Protein AF-K2HEE4-F1 (afdb_monomer)

Solvent-accessible surface area (backbone atoms only — not comparable to full-atom values): 6332 Å² total; per-residue (Å²): 116,69,67,62,54,52,65,62,48,54,63,67,60,66,67,72,62,80,79,76,86,76,84,64,74,87,45,80,66,63,75,70,48,89,72,78,85,86,71,62,68,62,60,59,59,58,69,53,76,63,76,93,66,85,53,94,64,46,62,61,56,50,50,54,51,52,52,53,50,51,54,50,51,51,58,49,57,71,71,69,59,54,72,70,54,51,51,51,50,53,58,52,51,57,64,72,78,104

Organism: NCBI:txid1231392

Foldseek 3Di:
DVVVVVVVVVVVVVVPDPDPDPPDPDDPVNVPDPDDDDDDPVVVVVVPVDDDDDDPCNVVVVVVVVVVVVVVVVVCVVPPDDVVRVVVVVVVVVVVVD

Mean predicted aligned error: 17.12 Å

Structure (mmCIF, N/CA/C/O backbone):
data_AF-K2HEE4-F1
#
_entry.id   AF-K2HEE4-F1
#
loop_
_atom_site.group_PDB
_atom_site.id
_atom_site.type_symbol
_atom_site.label_atom_id
_atom_site.label_alt_id
_atom_site.label_comp_id
_atom_site.label_asym_id
_atom_site.label_entity_id
_atom_site.label_seq_id
_atom_site.pdbx_PDB_ins_code
_atom_site.Cartn_x
_atom_site.Cartn_y
_atom_site.Cartn_z
_atom_site.occupancy
_atom_site.B_iso_or_equiv
_atom_site.auth_seq_id
_atom_site.auth_comp_id
_atom_site.auth_asym_id
_atom_site.auth_atom_id
_atom_site.pdbx_PDB_model_num
ATOM 1 N N . MET A 1 1 ? -44.717 5.589 -6.143 1.00 54.94 1 MET A N 1
ATOM 2 C CA . MET A 1 1 ? -43.505 4.742 -6.191 1.00 54.94 1 MET A CA 1
ATOM 3 C C . MET A 1 1 ? -43.031 4.316 -7.594 1.00 54.94 1 MET A C 1
ATOM 5 O O . MET A 1 1 ? -41.819 4.224 -7.735 1.00 54.94 1 MET A O 1
ATOM 9 N N . PRO A 1 2 ? -43.857 4.136 -8.656 1.00 61.69 2 PRO A N 1
ATOM 10 C CA . PRO A 1 2 ? -43.329 3.677 -9.957 1.00 61.69 2 PRO A CA 1
ATOM 11 C C . PRO A 1 2 ? -42.513 4.752 -10.697 1.00 61.69 2 PRO A C 1
ATOM 13 O O . PRO A 1 2 ? -41.625 4.435 -11.476 1.00 61.69 2 PRO A O 1
ATOM 16 N N . ARG A 1 3 ? -42.766 6.035 -10.402 1.00 66.06 3 ARG A N 1
ATOM 17 C CA . ARG A 1 3 ? -42.072 7.174 -11.025 1.00 66.06 3 ARG A CA 1
ATOM 18 C C . ARG A 1 3 ? -40.592 7.249 -10.636 1.00 66.06 3 ARG A C 1
ATOM 20 O O . ARG A 1 3 ? -39.764 7.526 -11.489 1.00 66.06 3 ARG A O 1
ATOM 27 N N . LEU A 1 4 ? -40.260 6.944 -9.377 1.00 72.25 4 LEU A N 1
ATOM 28 C CA . LEU A 1 4 ? -38.871 6.932 -8.901 1.00 72.25 4 LEU A CA 1
ATOM 29 C C . LEU A 1 4 ? -38.090 5.746 -9.491 1.00 72.25 4 LEU A C 1
ATOM 31 O O . LEU A 1 4 ? -36.938 5.896 -9.879 1.00 72.25 4 LEU A O 1
ATOM 35 N N . SER A 1 5 ? -38.749 4.589 -9.618 1.00 74.69 5 SER A N 1
ATOM 36 C CA . SER A 1 5 ? -38.180 3.404 -10.271 1.00 74.69 5 SER A CA 1
ATOM 37 C C . SER A 1 5 ? -37.906 3.652 -11.758 1.00 74.69 5 SER A C 1
ATOM 39 O O . SER A 1 5 ? -36.837 3.295 -12.240 1.00 74.69 5 SER A O 1
ATOM 41 N N . PHE A 1 6 ? -38.810 4.344 -12.460 1.00 75.62 6 PHE A N 1
ATOM 42 C CA . PHE A 1 6 ? -38.610 4.707 -13.864 1.00 75.62 6 PHE A CA 1
ATOM 43 C C . PHE A 1 6 ? -37.450 5.699 -14.050 1.00 75.62 6 PHE A C 1
ATOM 45 O O . PHE A 1 6 ? -36.649 5.537 -14.963 1.00 75.62 6 PHE A O 1
ATOM 52 N N . ILE A 1 7 ? -37.301 6.677 -13.146 1.00 82.12 7 ILE A N 1
ATOM 53 C CA . ILE A 1 7 ? -36.190 7.647 -13.168 1.00 82.12 7 ILE A CA 1
ATOM 54 C C . ILE A 1 7 ? -34.830 6.955 -12.979 1.00 82.12 7 ILE A C 1
ATOM 56 O O . ILE A 1 7 ? -33.857 7.349 -13.616 1.00 82.12 7 ILE A O 1
ATOM 60 N N . LEU A 1 8 ? -34.756 5.910 -12.148 1.00 79.81 8 LEU A N 1
ATOM 61 C CA . LEU A 1 8 ? -33.512 5.169 -11.912 1.00 79.81 8 LEU A CA 1
ATOM 62 C C . LEU A 1 8 ? -33.162 4.193 -13.054 1.00 79.81 8 LEU A C 1
ATOM 64 O O . LEU A 1 8 ? -31.990 3.899 -13.273 1.00 79.81 8 LEU A O 1
ATOM 68 N N . LEU A 1 9 ? -34.164 3.698 -13.788 1.00 80.50 9 LEU A N 1
ATOM 69 C CA . LEU A 1 9 ? -33.987 2.728 -14.875 1.00 80.50 9 LEU A CA 1
ATOM 70 C C . LEU A 1 9 ? -33.394 3.364 -16.146 1.00 80.50 9 LEU A C 1
ATOM 72 O O . LEU A 1 9 ? -32.591 2.741 -16.834 1.00 80.50 9 LEU A O 1
ATOM 76 N N . VAL A 1 10 ? -33.762 4.613 -16.447 1.00 78.50 10 VAL A N 1
ATOM 77 C CA . VAL A 1 10 ? -33.335 5.336 -17.659 1.00 78.50 10 VAL A CA 1
ATOM 78 C C . VAL A 1 10 ? -31.803 5.441 -17.809 1.00 78.50 10 VAL A C 1
ATOM 80 O O . VAL A 1 10 ? -31.302 5.035 -18.858 1.00 78.50 10 VAL A O 1
ATOM 83 N N . PRO A 1 11 ? -31.012 5.904 -16.816 1.00 77.62 11 PRO A N 1
ATOM 84 C CA . PRO A 1 11 ? -29.557 5.994 -16.977 1.00 77.62 11 PRO A CA 1
ATOM 85 C C . PRO A 1 11 ? -28.873 4.623 -17.086 1.00 77.62 11 PRO A C 1
ATOM 87 O O . PRO A 1 11 ? -27.807 4.523 -17.688 1.00 77.62 11 PRO A O 1
ATOM 90 N N . LEU A 1 12 ? -29.486 3.562 -16.546 1.00 76.44 12 LEU A N 1
ATOM 91 C CA . LEU A 1 12 ? -28.930 2.209 -16.585 1.00 76.44 12 LEU A CA 1
ATOM 92 C C . LEU A 1 12 ? -28.963 1.613 -18.001 1.00 76.44 12 LEU A C 1
ATOM 94 O O . LEU A 1 12 ? -28.067 0.861 -18.372 1.00 76.44 12 LEU A O 1
ATOM 98 N N . VAL A 1 13 ? -29.964 1.982 -18.807 1.00 75.06 13 VAL A N 1
ATOM 99 C CA . VAL A 1 13 ? -30.073 1.552 -20.211 1.00 75.06 13 VAL A CA 1
ATOM 100 C C . VAL A 1 13 ? -29.251 2.456 -21.139 1.00 75.06 13 VAL A C 1
ATOM 102 O O . VAL A 1 13 ? -28.654 1.964 -22.093 1.00 75.06 13 VAL A O 1
ATOM 105 N N . LEU A 1 14 ? -29.144 3.759 -20.842 1.00 72.44 14 LEU A N 1
ATOM 106 C CA . LEU A 1 14 ? -28.339 4.695 -21.644 1.00 72.44 14 LEU A CA 1
ATOM 107 C C . LEU A 1 14 ? -26.818 4.486 -21.519 1.00 72.44 14 LEU A C 1
ATOM 109 O O . LEU A 1 14 ? -26.077 4.968 -22.369 1.00 72.44 14 LEU A O 1
ATOM 113 N N . GLY A 1 15 ? -26.343 3.765 -20.499 1.00 67.06 15 GLY A N 1
ATOM 114 C CA . GLY A 1 15 ? -24.927 3.400 -20.372 1.00 67.06 15 GLY A CA 1
ATOM 115 C C . GLY A 1 15 ? -24.461 2.317 -21.354 1.00 67.06 15 GLY A C 1
ATOM 116 O O . GLY A 1 15 ? -23.262 2.087 -21.481 1.00 67.06 15 GLY A O 1
ATOM 117 N N . CYS A 1 16 ? -25.382 1.651 -22.059 1.00 72.31 16 CYS A N 1
ATOM 118 C CA . CYS A 1 16 ? -25.058 0.637 -23.059 1.00 72.31 16 CYS A CA 1
ATOM 119 C C . CYS A 1 16 ? -24.797 1.301 -24.424 1.00 72.31 16 CYS A C 1
ATOM 121 O O . CYS A 1 16 ? -25.548 1.123 -25.381 1.00 72.31 16 CYS A O 1
ATOM 123 N N . THR A 1 17 ? -23.759 2.136 -24.501 1.00 74.69 17 THR A N 1
ATOM 124 C CA . THR A 1 17 ? -23.300 2.708 -25.774 1.00 74.69 17 THR A CA 1
ATOM 125 C C . THR A 1 17 ? -22.381 1.710 -26.480 1.00 74.69 17 THR A C 1
ATOM 127 O O . THR A 1 17 ? -21.525 1.124 -25.808 1.00 74.69 17 THR A O 1
ATOM 130 N N . PRO A 1 18 ? -22.491 1.518 -27.807 1.00 73.50 18 PRO A N 1
ATOM 131 C CA . PRO A 1 18 ? -21.491 0.749 -28.538 1.00 73.50 18 PRO A CA 1
ATOM 132 C C . PRO A 1 18 ? -20.112 1.383 -28.319 1.00 73.50 18 PRO A C 1
ATOM 134 O O . PRO A 1 18 ? -19.979 2.610 -28.310 1.00 73.50 18 PRO A O 1
ATOM 137 N N . PHE A 1 19 ? -19.096 0.548 -28.094 1.00 74.31 19 PHE A N 1
ATOM 138 C CA . PHE A 1 19 ? -17.708 1.002 -28.071 1.00 74.31 19 PHE A CA 1
ATOM 139 C C . PHE A 1 19 ? -17.418 1.724 -29.396 1.00 74.31 19 PHE A C 1
ATOM 141 O O . PHE A 1 19 ? -17.803 1.202 -30.445 1.00 74.31 19 PHE A O 1
ATOM 148 N N . PRO A 1 20 ? -16.812 2.924 -29.379 1.00 71.38 20 PRO A N 1
ATOM 149 C CA . PRO A 1 20 ? -16.539 3.645 -30.612 1.00 71.38 20 PRO A CA 1
ATOM 150 C C . PRO A 1 20 ? -15.598 2.818 -31.491 1.00 71.38 20 PRO A C 1
ATOM 152 O O . PRO A 1 20 ? -14.629 2.241 -31.000 1.00 71.38 20 PRO A O 1
ATOM 155 N N . GLU A 1 21 ? -15.888 2.767 -32.787 1.00 70.50 21 GLU A N 1
ATOM 156 C CA . GLU A 1 21 ? -15.078 2.045 -33.764 1.00 70.50 21 GLU A CA 1
ATOM 157 C C . GLU A 1 21 ? -13.699 2.721 -33.856 1.00 70.50 21 GLU A C 1
ATOM 159 O O . GLU A 1 21 ? -13.547 3.808 -34.412 1.00 70.50 21 GLU A O 1
ATOM 164 N N . LEU A 1 22 ? -12.700 2.114 -33.211 1.00 65.81 22 LEU A N 1
ATOM 165 C CA . LEU A 1 22 ? -11.321 2.612 -33.134 1.00 65.81 22 LEU A CA 1
ATOM 166 C C . LEU A 1 22 ? -10.451 2.137 -34.304 1.00 65.81 22 LEU A C 1
ATOM 168 O O . LEU A 1 22 ? -9.248 2.392 -34.309 1.00 65.81 22 LEU A O 1
ATOM 172 N N . ASP A 1 23 ? -11.065 1.539 -35.325 1.00 68.62 23 ASP A N 1
ATOM 173 C CA . ASP A 1 23 ? -10.428 1.158 -36.587 1.00 68.62 23 ASP A CA 1
ATOM 174 C C . ASP A 1 23 ? -10.198 2.384 -37.487 1.00 68.62 23 ASP A C 1
ATOM 176 O O . ASP A 1 23 ? -10.504 2.390 -38.682 1.00 68.62 23 ASP A O 1
ATOM 180 N N . LEU A 1 24 ? -9.659 3.466 -36.917 1.00 71.94 24 LEU A N 1
ATOM 181 C CA . LEU A 1 24 ? -9.156 4.557 -37.733 1.00 71.94 24 LEU A CA 1
ATOM 182 C C . LEU A 1 24 ? -7.880 4.069 -38.428 1.00 71.94 24 LEU A C 1
ATOM 184 O O . LEU A 1 24 ? -6.944 3.635 -37.749 1.00 71.94 24 LEU A O 1
ATOM 188 N N . PRO A 1 25 ? -7.801 4.155 -39.767 1.00 75.38 25 PRO A N 1
ATOM 189 C CA . PRO A 1 25 ? -6.568 3.844 -40.461 1.00 75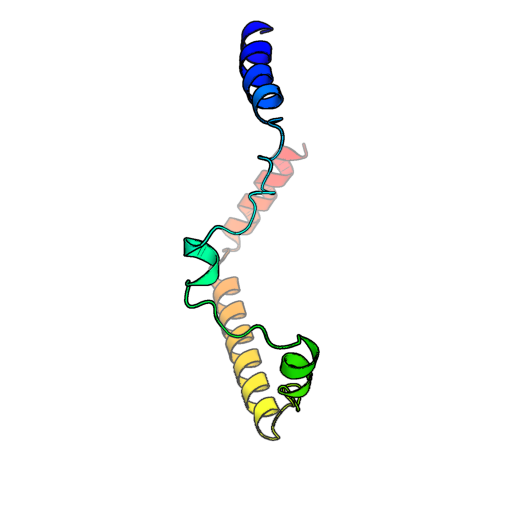.38 25 PRO A CA 1
ATOM 190 C C . PRO A 1 25 ? -5.461 4.776 -39.953 1.00 75.38 25 PRO A C 1
ATOM 192 O O . PRO A 1 25 ? -5.733 5.946 -39.644 1.00 75.38 25 PRO A O 1
ATOM 195 N N . PRO A 1 26 ? -4.212 4.289 -39.865 1.00 75.44 26 PRO A N 1
ATOM 196 C CA . PRO A 1 26 ? -3.094 5.136 -39.494 1.00 75.44 26 PRO A CA 1
ATOM 197 C C . PRO A 1 26 ? -3.059 6.352 -40.425 1.00 75.44 26 PRO A C 1
ATOM 199 O O . PRO A 1 26 ? -3.039 6.249 -41.649 1.00 75.44 26 PRO A O 1
ATOM 202 N N . THR A 1 27 ? -3.107 7.532 -39.821 1.00 81.56 27 THR A N 1
ATOM 203 C CA . THR A 1 27 ? -2.935 8.803 -40.519 1.00 81.56 27 THR A CA 1
ATOM 204 C C . THR A 1 27 ? -1.445 9.104 -40.677 1.00 81.56 27 THR A C 1
ATOM 206 O O . THR A 1 27 ? -0.614 8.673 -39.871 1.00 81.56 27 THR A O 1
ATOM 209 N N . ALA A 1 28 ? -1.091 9.955 -41.641 1.00 80.56 28 ALA A N 1
ATOM 210 C CA . ALA A 1 28 ? 0.284 10.439 -41.795 1.00 80.56 28 ALA A CA 1
ATOM 211 C C . ALA A 1 28 ? 0.821 11.174 -40.543 1.00 80.56 28 ALA A C 1
ATOM 213 O O . ALA A 1 28 ? 2.029 11.334 -40.385 1.00 80.56 28 ALA A O 1
ATOM 214 N N . ALA A 1 29 ? -0.062 11.653 -39.657 1.00 78.44 29 ALA A N 1
ATOM 215 C CA . ALA A 1 29 ? 0.319 12.252 -38.379 1.00 78.44 29 ALA A CA 1
ATOM 216 C C . ALA A 1 29 ? 0.710 11.188 -37.342 1.00 78.44 29 ALA A C 1
ATOM 218 O O . ALA A 1 29 ? 1.717 11.348 -36.656 1.00 78.44 29 ALA A O 1
ATOM 219 N N . THR A 1 30 ? -0.039 10.085 -37.261 1.00 78.56 30 THR A N 1
ATOM 220 C CA . THR A 1 30 ? 0.287 8.954 -36.377 1.00 78.56 30 THR A CA 1
ATOM 221 C C . THR A 1 30 ? 1.584 8.264 -36.794 1.00 78.56 30 THR A C 1
ATOM 223 O O . THR A 1 30 ? 2.415 7.988 -35.934 1.00 78.56 30 THR A O 1
ATOM 226 N N . GLU A 1 31 ? 1.832 8.090 -38.095 1.00 78.12 31 GLU A N 1
ATOM 227 C CA . GLU A 1 31 ? 3.082 7.499 -38.607 1.00 78.12 31 GLU A CA 1
ATOM 228 C C . GLU A 1 31 ? 4.337 8.320 -38.271 1.00 78.12 31 GLU A C 1
ATOM 230 O O . GLU A 1 31 ? 5.418 7.763 -38.101 1.00 78.12 31 GLU A O 1
ATOM 235 N N . ARG A 1 32 ? 4.206 9.648 -38.165 1.00 81.19 32 ARG A N 1
ATOM 236 C CA . ARG A 1 32 ? 5.318 10.564 -37.853 1.00 81.19 32 ARG A CA 1
ATOM 237 C C . ARG A 1 32 ? 5.465 10.857 -36.366 1.00 81.19 32 ARG A C 1
ATOM 239 O O . ARG A 1 32 ? 6.332 11.642 -35.982 1.00 81.19 32 ARG A O 1
ATOM 246 N N . SER A 1 33 ? 4.600 10.295 -35.531 1.00 83.31 33 SER A N 1
ATOM 247 C CA . SER A 1 33 ? 4.666 10.542 -34.099 1.00 83.31 33 SER A CA 1
ATOM 248 C C . SER A 1 33 ? 5.821 9.758 -33.468 1.00 83.31 33 SER A C 1
ATOM 250 O O . SER A 1 33 ? 6.166 8.653 -33.887 1.00 83.31 33 SER A O 1
ATOM 252 N N . ALA A 1 34 ? 6.457 10.353 -32.460 1.00 87.94 34 ALA A N 1
ATOM 253 C CA . ALA A 1 34 ? 7.585 9.750 -31.762 1.00 87.94 34 ALA A CA 1
ATOM 254 C C . ALA A 1 34 ? 7.097 8.709 -30.740 1.00 87.94 34 ALA A C 1
ATOM 256 O O . ALA A 1 34 ? 7.182 8.924 -29.530 1.00 87.94 34 ALA A O 1
ATOM 257 N N . TYR A 1 35 ? 6.552 7.590 -31.222 1.00 82.12 35 TYR A N 1
ATOM 258 C CA . TYR A 1 35 ? 6.191 6.477 -30.349 1.00 82.12 35 TYR A CA 1
ATOM 259 C C . TYR A 1 35 ? 7.439 5.871 -29.693 1.00 82.12 35 TYR A C 1
ATOM 261 O O . TYR A 1 35 ? 8.498 5.778 -30.325 1.00 82.12 35 TYR A O 1
ATOM 269 N N . PRO A 1 36 ? 7.339 5.428 -28.428 1.00 84.31 36 PRO A N 1
ATOM 270 C CA . PRO A 1 36 ? 8.414 4.679 -27.802 1.00 84.31 36 PRO A CA 1
ATOM 271 C C . PRO A 1 36 ? 8.663 3.376 -28.567 1.00 84.31 36 PRO A C 1
ATOM 273 O O . PRO A 1 36 ? 7.753 2.788 -29.155 1.00 84.31 36 PRO A O 1
ATOM 276 N N . ARG A 1 37 ? 9.906 2.890 -28.525 1.00 85.50 37 ARG A N 1
ATOM 277 C CA . ARG A 1 37 ? 10.240 1.578 -29.082 1.00 85.50 37 ARG A CA 1
ATOM 278 C C . ARG A 1 37 ? 9.528 0.502 -28.260 1.00 85.50 37 ARG A C 1
ATOM 280 O O . ARG A 1 37 ? 9.830 0.334 -27.081 1.00 85.50 37 ARG A O 1
ATOM 287 N N . LEU A 1 38 ? 8.602 -0.220 -28.886 1.00 86.75 38 LEU A N 1
ATOM 288 C CA . LEU A 1 38 ? 7.985 -1.399 -28.285 1.00 86.75 38 LEU A CA 1
ATOM 289 C C . LEU A 1 38 ? 9.044 -2.501 -28.202 1.00 86.75 38 LEU A C 1
ATOM 291 O O . LEU A 1 38 ? 9.588 -2.912 -29.226 1.00 86.75 38 LEU A O 1
ATOM 295 N N . ILE A 1 39 ? 9.354 -2.942 -26.986 1.00 89.25 39 ILE A N 1
ATOM 296 C CA . ILE A 1 39 ? 10.241 -4.081 -26.735 1.00 89.25 39 ILE A CA 1
ATOM 297 C C . ILE A 1 39 ? 9.405 -5.313 -26.361 1.00 89.25 39 ILE A C 1
ATOM 299 O O . ILE A 1 39 ? 8.359 -5.160 -25.718 1.00 89.25 39 ILE A O 1
ATOM 303 N N . PRO A 1 40 ? 9.821 -6.528 -26.757 1.00 90.25 40 PRO A N 1
ATOM 304 C CA . PRO A 1 40 ? 9.153 -7.760 -26.358 1.00 90.25 40 PRO A CA 1
ATOM 305 C C . PRO A 1 40 ? 9.043 -7.895 -24.837 1.00 90.25 40 PRO A C 1
ATOM 307 O O . PRO A 1 40 ? 9.993 -7.629 -24.101 1.00 90.25 40 PRO A O 1
ATOM 310 N N . LEU A 1 41 ? 7.896 -8.386 -24.359 1.00 86.31 41 LEU A N 1
ATOM 311 C CA . LEU A 1 41 ? 7.683 -8.621 -22.927 1.00 86.31 41 LEU A CA 1
ATOM 312 C C . LEU A 1 41 ? 8.721 -9.593 -22.345 1.00 86.31 41 LEU A C 1
ATOM 314 O O . LEU A 1 41 ? 9.144 -9.428 -21.205 1.00 86.31 41 LEU A O 1
ATOM 318 N N . THR A 1 42 ? 9.158 -10.575 -23.136 1.00 86.94 42 THR A N 1
ATOM 319 C CA . THR A 1 42 ? 10.206 -11.527 -22.751 1.00 86.94 42 THR A CA 1
ATOM 320 C C . THR A 1 42 ? 11.509 -10.822 -22.393 1.00 86.94 42 THR A C 1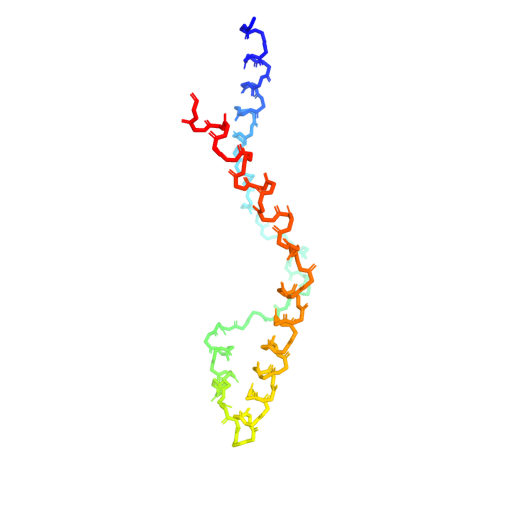
ATOM 322 O O . THR A 1 42 ? 12.086 -11.140 -21.365 1.00 86.94 42 THR A O 1
ATOM 325 N N . GLU A 1 43 ? 11.917 -9.791 -23.140 1.00 87.12 43 GLU A N 1
ATOM 326 C CA . GLU A 1 43 ? 13.137 -9.030 -22.835 1.00 87.12 43 GLU A CA 1
ATOM 327 C C . GLU A 1 43 ? 13.042 -8.311 -21.484 1.00 87.12 43 GLU A C 1
ATOM 329 O O . GLU A 1 43 ? 14.016 -8.259 -20.736 1.00 87.12 43 GLU A O 1
ATOM 334 N N . ILE A 1 44 ? 11.862 -7.796 -21.129 1.00 83.12 44 ILE A N 1
ATOM 335 C CA . ILE A 1 44 ? 11.632 -7.156 -19.827 1.00 83.12 44 ILE A CA 1
ATOM 336 C C . ILE A 1 44 ? 11.750 -8.195 -18.710 1.00 83.12 44 ILE A C 1
ATOM 338 O O . ILE A 1 44 ? 12.447 -7.965 -17.720 1.00 83.12 44 ILE A O 1
ATOM 342 N N . LEU A 1 45 ? 11.099 -9.344 -18.874 1.00 83.25 45 LEU A N 1
ATOM 343 C CA . LEU A 1 45 ? 11.110 -10.417 -17.881 1.00 83.25 45 LEU A CA 1
ATOM 344 C C . LEU A 1 45 ? 12.516 -11.009 -17.705 1.00 83.25 45 LEU A C 1
ATOM 346 O O . LEU A 1 45 ? 12.964 -11.199 -16.574 1.00 83.25 45 LEU A O 1
ATOM 350 N N . ASP A 1 46 ? 13.253 -11.189 -18.796 1.00 82.19 46 ASP A N 1
ATOM 351 C CA . ASP A 1 46 ? 14.621 -11.708 -18.778 1.00 82.19 46 ASP A CA 1
ATOM 352 C C . ASP A 1 46 ? 15.620 -10.676 -18.225 1.00 82.19 46 ASP A C 1
ATOM 354 O O . ASP A 1 46 ? 16.589 -11.040 -17.553 1.00 82.19 46 ASP A O 1
ATOM 358 N N . SER A 1 47 ? 15.362 -9.372 -18.416 1.00 73.50 47 SER A N 1
ATOM 359 C CA . SER A 1 47 ? 16.169 -8.293 -17.822 1.00 73.50 47 SER A CA 1
ATOM 360 C C . SER A 1 47 ? 16.047 -8.233 -16.295 1.00 73.50 47 SER A C 1
ATOM 362 O O . SER A 1 47 ? 16.976 -7.800 -15.608 1.00 73.50 47 SER A O 1
ATOM 364 N N . THR A 1 48 ? 14.954 -8.760 -15.730 1.00 67.88 48 THR A N 1
ATOM 365 C CA . THR A 1 48 ? 14.821 -9.009 -14.288 1.00 67.88 48 THR A CA 1
ATOM 366 C C . THR A 1 48 ? 15.526 -10.311 -13.889 1.00 67.88 48 THR A C 1
ATOM 368 O O . THR A 1 48 ? 14.954 -11.193 -13.258 1.00 67.88 48 THR A O 1
ATOM 371 N N . ALA A 1 49 ? 16.813 -10.429 -14.231 1.00 62.72 49 ALA A N 1
ATOM 372 C CA . ALA A 1 49 ? 17.630 -11.642 -14.103 1.00 62.72 49 ALA A CA 1
ATOM 373 C C . ALA A 1 49 ? 17.793 -12.189 -12.666 1.00 62.72 49 ALA A C 1
ATOM 375 O O . ALA A 1 49 ? 18.460 -13.205 -12.444 1.00 62.72 49 ALA A O 1
ATOM 376 N N . ARG A 1 50 ? 17.207 -11.547 -11.650 1.00 65.69 50 ARG A N 1
ATOM 377 C CA . ARG A 1 50 ? 17.130 -12.124 -10.312 1.00 65.69 50 ARG A CA 1
ATOM 378 C C . ARG A 1 50 ? 15.838 -11.691 -9.619 1.00 65.69 50 ARG A C 1
ATOM 380 O O . ARG A 1 50 ? 15.699 -10.503 -9.329 1.00 65.69 50 ARG A O 1
ATOM 387 N N . PRO A 1 51 ? 14.924 -12.623 -9.281 1.00 65.44 51 PRO A N 1
ATOM 388 C CA . PRO A 1 51 ? 13.865 -12.297 -8.338 1.00 65.44 51 PRO A CA 1
ATOM 389 C C . PRO A 1 51 ? 14.523 -11.788 -7.048 1.00 65.44 51 PRO A C 1
ATOM 391 O O . PRO A 1 51 ? 15.579 -12.317 -6.678 1.00 65.44 51 PRO A O 1
ATOM 394 N N . PRO A 1 52 ? 13.954 -10.778 -6.371 1.00 69.56 52 PRO A N 1
ATOM 395 C CA . PRO A 1 52 ? 14.524 -10.256 -5.137 1.00 69.56 52 PRO A CA 1
ATOM 396 C C . PRO A 1 52 ? 14.731 -11.415 -4.153 1.00 69.56 52 PRO A C 1
ATOM 398 O O . PRO A 1 52 ? 13.788 -12.094 -3.747 1.00 69.56 52 PRO A O 1
ATOM 401 N N . ARG A 1 53 ? 15.998 -11.698 -3.840 1.00 76.19 53 ARG A N 1
ATOM 402 C CA . ARG A 1 53 ? 16.408 -12.709 -2.862 1.00 76.19 53 ARG A CA 1
ATOM 403 C C . ARG A 1 53 ? 16.724 -11.987 -1.566 1.00 76.19 53 ARG A C 1
ATOM 405 O O . ARG A 1 53 ? 17.328 -10.919 -1.610 1.00 76.19 53 ARG A O 1
ATOM 412 N N . LEU A 1 54 ? 16.380 -12.614 -0.445 1.00 79.50 54 LEU A N 1
ATOM 413 C CA . LEU A 1 54 ? 16.776 -12.109 0.862 1.00 79.50 54 LEU A CA 1
ATOM 414 C C . LEU A 1 54 ? 18.304 -12.002 0.928 1.00 79.50 54 LEU A C 1
ATOM 416 O O . LEU A 1 54 ? 18.995 -13.014 0.783 1.00 79.50 54 LEU A O 1
ATOM 420 N N . SER A 1 55 ? 18.837 -10.798 1.136 1.00 80.44 55 SER A N 1
ATOM 421 C CA . SER A 1 55 ? 20.248 -10.646 1.494 1.00 80.44 55 SER A CA 1
ATOM 422 C C . SER A 1 55 ? 20.500 -11.204 2.906 1.00 80.44 55 SER A C 1
ATOM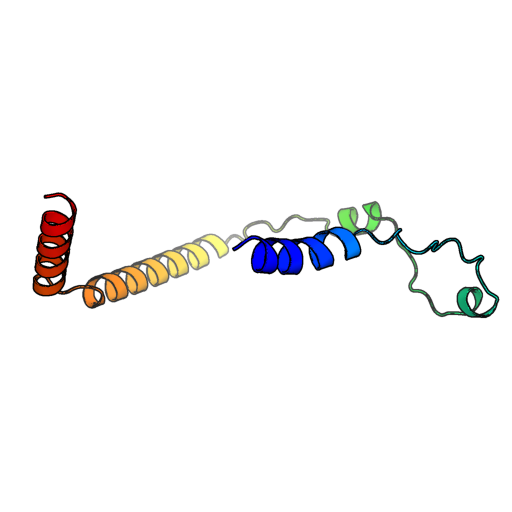 424 O O . SER A 1 55 ? 19.579 -11.241 3.726 1.00 80.44 55 SER A O 1
ATOM 426 N N . PRO A 1 56 ? 21.733 -11.624 3.248 1.00 77.62 56 PRO A N 1
ATOM 427 C CA . PRO A 1 56 ? 22.027 -12.240 4.548 1.00 77.62 56 PRO A CA 1
ATOM 428 C C . PRO A 1 56 ? 21.618 -11.403 5.775 1.00 77.62 56 PRO A C 1
ATOM 430 O O . PRO A 1 56 ? 21.335 -11.966 6.829 1.00 77.62 56 PRO A O 1
ATOM 433 N N . ASN A 1 57 ? 21.542 -10.073 5.638 1.00 76.12 57 ASN A N 1
ATOM 434 C CA . ASN A 1 57 ? 21.187 -9.144 6.719 1.00 76.12 57 ASN A CA 1
ATOM 435 C C . ASN A 1 57 ? 19.694 -8.763 6.758 1.00 76.12 57 ASN A C 1
ATOM 437 O O . ASN A 1 57 ? 19.226 -8.190 7.746 1.00 76.12 57 ASN A O 1
ATOM 441 N N . GLU A 1 58 ? 18.916 -9.087 5.723 1.00 84.31 58 GLU A N 1
ATOM 442 C CA . GLU A 1 58 ? 17.474 -8.816 5.696 1.00 84.31 58 GLU A CA 1
ATOM 443 C C . GLU A 1 58 ? 16.664 -9.532 6.789 1.00 84.31 58 GLU A C 1
ATOM 445 O O . GLU A 1 58 ? 15.748 -8.898 7.321 1.00 84.31 58 GLU A O 1
ATOM 450 N N . PRO A 1 59 ? 16.983 -10.773 7.217 1.00 87.00 59 PRO A N 1
ATOM 451 C CA . PRO A 1 59 ? 16.247 -11.440 8.290 1.00 87.00 59 PRO A CA 1
ATOM 452 C C . PRO A 1 59 ? 16.227 -10.636 9.596 1.00 87.00 59 PRO A C 1
ATOM 454 O O . PRO A 1 59 ? 15.172 -10.484 10.211 1.00 87.00 59 PRO A O 1
ATOM 457 N N . ALA A 1 60 ? 17.362 -10.056 9.998 1.00 89.00 60 ALA A N 1
ATOM 458 C CA . ALA A 1 60 ? 17.451 -9.243 11.212 1.00 89.00 60 ALA A CA 1
ATOM 459 C C . ALA A 1 60 ? 16.621 -7.949 11.107 1.00 89.00 60 ALA A C 1
ATOM 461 O O . ALA A 1 60 ? 15.916 -7.581 12.050 1.00 89.00 60 ALA A O 1
ATOM 462 N N . SER A 1 61 ? 16.646 -7.292 9.942 1.00 89.81 61 SER A N 1
ATOM 463 C CA . SER A 1 61 ? 15.821 -6.107 9.657 1.00 89.81 61 SER A CA 1
ATOM 464 C C . SER A 1 61 ? 14.321 -6.430 9.670 1.00 89.81 61 SER A C 1
ATOM 466 O O . SER A 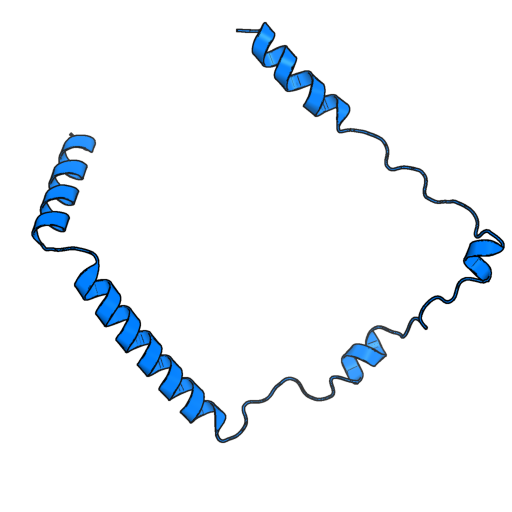1 61 ? 13.507 -5.673 10.199 1.00 89.81 61 SER A O 1
ATOM 468 N N . LEU A 1 62 ? 13.923 -7.590 9.146 1.00 93.69 62 LEU A N 1
ATOM 469 C CA . LEU A 1 62 ? 12.530 -8.033 9.190 1.00 93.69 62 LEU A CA 1
ATOM 470 C C . LEU A 1 62 ? 12.079 -8.351 10.619 1.00 93.69 62 LEU A C 1
ATOM 472 O O . LEU A 1 62 ? 10.995 -7.928 11.022 1.00 93.69 62 LEU A O 1
ATOM 476 N N . LEU A 1 63 ? 12.911 -9.030 11.412 1.00 95.94 63 LEU A N 1
ATOM 477 C CA . LEU A 1 63 ? 12.603 -9.337 12.811 1.00 95.94 63 LEU A CA 1
ATOM 478 C C . LEU A 1 63 ? 12.456 -8.070 13.664 1.00 95.94 63 LEU A C 1
ATOM 480 O O . LEU A 1 63 ? 11.513 -7.968 14.453 1.00 95.94 63 LEU A O 1
ATOM 484 N N . SER A 1 64 ? 13.329 -7.074 13.480 1.00 95.75 64 SER A N 1
ATOM 485 C CA . SER A 1 64 ? 13.222 -5.797 14.197 1.00 95.75 64 SER A CA 1
ATOM 486 C C . SER A 1 64 ? 11.922 -5.062 13.850 1.00 95.75 64 SER A C 1
ATOM 488 O O . SER A 1 64 ? 11.214 -4.591 14.746 1.00 95.75 64 SER A O 1
ATOM 490 N N . ARG A 1 65 ? 11.535 -5.053 12.567 1.00 95.38 65 ARG A N 1
ATOM 491 C CA . ARG A 1 65 ? 10.254 -4.499 12.101 1.00 95.38 65 ARG A CA 1
ATOM 492 C C . ARG A 1 65 ? 9.062 -5.234 12.706 1.00 95.38 65 ARG A C 1
ATOM 494 O O . ARG A 1 65 ? 8.139 -4.580 13.187 1.00 95.38 65 ARG A O 1
ATOM 501 N N . VAL A 1 66 ? 9.079 -6.567 12.727 1.00 98.00 66 VAL A N 1
ATOM 502 C CA . VAL A 1 66 ? 8.016 -7.379 13.345 1.00 98.00 66 VAL A CA 1
ATOM 503 C C . VAL A 1 66 ? 7.848 -7.022 14.821 1.00 98.00 66 VAL A C 1
ATOM 505 O O . VAL A 1 66 ? 6.722 -6.810 15.277 1.00 98.00 66 VAL A O 1
ATOM 508 N N . ASN A 1 67 ? 8.947 -6.892 15.564 1.00 98.12 67 ASN A N 1
ATOM 509 C CA . ASN A 1 67 ? 8.903 -6.524 16.978 1.00 98.12 67 ASN A CA 1
ATOM 510 C C . ASN A 1 67 ? 8.334 -5.113 17.188 1.00 98.12 67 ASN A C 1
ATOM 512 O O . ASN A 1 67 ? 7.453 -4.927 18.030 1.00 98.12 67 ASN A O 1
ATOM 516 N N . ALA A 1 68 ? 8.749 -4.138 16.373 1.00 97.81 68 ALA A N 1
ATOM 517 C CA . ALA A 1 68 ? 8.205 -2.782 16.420 1.00 97.81 68 ALA A CA 1
ATOM 518 C C . ALA A 1 68 ? 6.696 -2.745 16.110 1.00 97.81 68 ALA A C 1
ATOM 520 O O . ALA A 1 68 ? 5.937 -2.053 16.793 1.00 97.81 68 ALA A O 1
ATOM 521 N N . LEU A 1 69 ? 6.237 -3.517 15.117 1.00 97.75 69 LEU A N 1
ATOM 522 C CA . LEU A 1 69 ? 4.813 -3.629 14.786 1.00 97.75 69 LEU A CA 1
ATOM 523 C C . LEU A 1 69 ? 4.012 -4.249 15.936 1.00 97.75 69 LEU A C 1
ATOM 525 O O . LEU A 1 69 ? 2.948 -3.735 16.284 1.00 97.75 69 LEU A O 1
ATOM 529 N N . ARG A 1 70 ? 4.524 -5.318 16.556 1.00 97.06 70 ARG A N 1
ATOM 530 C CA . ARG A 1 70 ? 3.880 -5.960 17.713 1.00 97.06 70 ARG A CA 1
ATOM 531 C C . ARG A 1 70 ? 3.764 -5.003 18.899 1.00 97.06 70 ARG A C 1
ATOM 533 O O . ARG A 1 70 ? 2.686 -4.912 19.483 1.00 97.06 70 ARG A O 1
ATOM 540 N N . ALA A 1 71 ? 4.819 -4.246 19.201 1.00 96.69 71 AL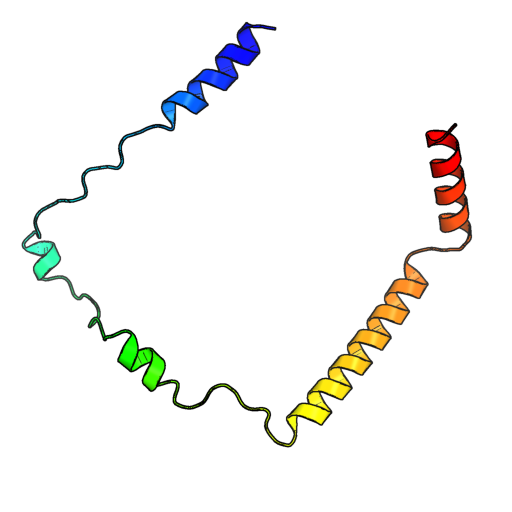A A N 1
ATOM 541 C CA . ALA A 1 71 ? 4.808 -3.244 20.267 1.00 96.69 71 ALA A CA 1
ATOM 542 C C . ALA A 1 71 ? 3.759 -2.145 20.014 1.00 96.69 71 ALA A C 1
ATOM 544 O O . ALA A 1 71 ? 2.955 -1.837 20.894 1.00 96.69 71 ALA A O 1
ATOM 545 N N . ARG A 1 72 ? 3.693 -1.609 18.786 1.00 94.94 72 ARG A N 1
ATOM 546 C CA . ARG A 1 72 ? 2.660 -0.629 18.401 1.00 94.94 72 ARG A CA 1
ATOM 547 C C . ARG A 1 72 ? 1.253 -1.206 18.519 1.00 94.94 72 ARG A C 1
ATOM 549 O O . ARG A 1 72 ? 0.365 -0.547 19.049 1.00 94.94 72 ARG A O 1
ATOM 556 N N . ALA A 1 73 ? 1.044 -2.438 18.062 1.00 95.44 73 ALA A N 1
ATOM 557 C CA . ALA A 1 73 ? -0.256 -3.091 18.149 1.00 95.44 73 ALA A CA 1
ATOM 558 C C . ALA A 1 73 ? -0.690 -3.322 19.607 1.00 95.44 73 ALA A C 1
ATOM 560 O O . ALA A 1 73 ? -1.865 -3.149 19.923 1.00 95.44 73 ALA A O 1
ATOM 561 N N . ALA A 1 74 ? 0.236 -3.669 20.504 1.00 92.62 74 ALA A N 1
ATOM 562 C CA . ALA A 1 74 ? -0.047 -3.767 21.935 1.00 92.62 74 ALA A CA 1
ATOM 563 C C . ALA A 1 74 ? -0.470 -2.408 22.522 1.00 92.62 74 ALA A C 1
ATOM 565 O O . ALA A 1 74 ? -1.495 -2.329 23.196 1.00 92.62 74 ALA A O 1
ATOM 566 N N . ALA A 1 75 ? 0.251 -1.334 22.186 1.00 90.50 75 ALA A N 1
ATOM 567 C CA . ALA A 1 75 ? -0.076 0.021 22.630 1.00 90.50 75 ALA A CA 1
ATOM 568 C C . ALA A 1 75 ? -1.420 0.536 22.081 1.00 90.50 75 ALA A C 1
ATOM 570 O O . ALA A 1 75 ? -2.134 1.262 22.767 1.00 90.50 75 ALA A O 1
ATOM 571 N N . MET A 1 76 ? -1.795 0.164 20.854 1.00 90.38 76 MET A N 1
ATOM 572 C CA . MET A 1 76 ? -3.116 0.505 20.313 1.00 90.38 76 MET A CA 1
ATOM 573 C C . MET A 1 76 ? -4.228 -0.269 21.022 1.00 90.38 76 MET A C 1
ATOM 575 O O . MET A 1 76 ?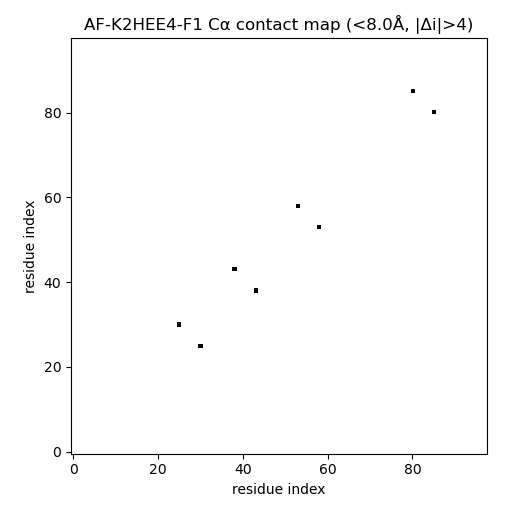 -5.239 0.320 21.391 1.00 90.38 76 MET A O 1
ATOM 579 N N . ARG A 1 77 ? -4.037 -1.572 21.268 1.00 86.44 77 ARG A N 1
ATOM 580 C CA . ARG A 1 77 ? -5.035 -2.400 21.964 1.00 86.44 77 ARG A CA 1
ATOM 581 C C . ARG A 1 77 ? -5.265 -1.953 23.403 1.00 86.44 77 ARG A C 1
ATOM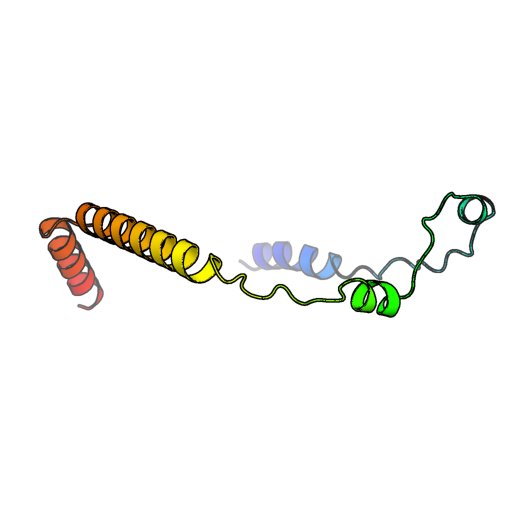 583 O O . ARG A 1 77 ? -6.407 -1.978 23.849 1.00 86.44 77 ARG A O 1
ATOM 590 N N . SER A 1 78 ? -4.221 -1.515 24.109 1.00 78.25 78 SER A N 1
ATOM 591 C CA . SER A 1 78 ? -4.369 -1.013 25.479 1.00 78.25 78 SER A CA 1
ATOM 592 C C . SER A 1 78 ? -5.150 0.302 25.558 1.00 78.25 78 SER A C 1
ATOM 594 O O . SER A 1 78 ? -5.757 0.580 26.586 1.00 78.25 78 SER A O 1
ATOM 596 N N . ARG A 1 79 ? -5.178 1.094 24.478 1.00 79.75 79 ARG A N 1
ATOM 597 C CA . ARG A 1 79 ? -5.881 2.388 24.416 1.00 79.75 79 ARG A CA 1
ATOM 598 C C . ARG A 1 79 ? -7.262 2.322 23.759 1.00 79.75 79 ARG A C 1
ATOM 600 O O . ARG A 1 79 ? -7.966 3.324 23.780 1.00 79.75 79 ARG A O 1
ATOM 607 N N . ALA A 1 80 ? -7.636 1.194 23.153 1.00 81.25 80 ALA A N 1
ATOM 608 C CA . ALA A 1 80 ? -8.823 1.114 22.301 1.00 81.25 80 ALA A CA 1
ATOM 609 C C . ALA A 1 80 ? -10.147 0.978 23.071 1.00 81.25 80 ALA A C 1
ATOM 611 O O . ALA A 1 80 ? -11.135 1.568 22.653 1.00 81.25 80 ALA A O 1
ATOM 612 N N . LEU A 1 81 ? -10.187 0.205 24.164 1.00 86.44 81 LEU A N 1
ATOM 613 C CA . LEU A 1 81 ? -11.383 0.068 25.003 1.00 86.44 81 LEU A CA 1
ATOM 614 C C . LEU A 1 81 ? -11.011 -0.051 26.478 1.00 86.44 81 LEU A C 1
ATOM 616 O O . LEU A 1 81 ? -10.192 -0.898 26.852 1.00 86.44 81 LEU A O 1
ATOM 620 N N . THR A 1 82 ? -11.677 0.745 27.309 1.00 86.94 82 THR A N 1
ATOM 621 C CA . THR A 1 82 ? -11.715 0.524 28.758 1.00 86.94 82 THR A CA 1
ATOM 622 C C . THR A 1 82 ? -12.637 -0.655 29.087 1.00 86.94 82 THR A C 1
ATOM 624 O O . THR A 1 82 ? -13.453 -1.065 28.259 1.00 86.94 82 THR A O 1
ATOM 627 N N . GLU A 1 83 ? -12.542 -1.214 30.296 1.00 86.44 83 GLU A N 1
ATOM 628 C CA . GLU A 1 83 ? -13.464 -2.288 30.703 1.00 86.44 83 GLU A CA 1
ATOM 629 C C . GLU A 1 83 ? -14.920 -1.797 30.744 1.00 86.44 83 GLU A C 1
ATOM 631 O O . GLU A 1 83 ? -15.821 -2.498 30.289 1.00 86.44 83 GLU A O 1
ATOM 636 N N . ALA A 1 84 ? -15.134 -0.537 31.132 1.00 90.50 84 ALA A N 1
ATOM 637 C CA . ALA A 1 84 ? -16.444 0.106 31.091 1.00 90.50 84 ALA A CA 1
ATOM 638 C C . ALA A 1 84 ? -17.002 0.238 29.659 1.00 90.50 84 ALA A C 1
ATOM 640 O O . ALA A 1 84 ? -18.209 0.107 29.451 1.00 90.50 84 ALA A O 1
ATOM 641 N N . ASP A 1 85 ? -16.153 0.488 28.652 1.00 92.50 85 ASP A N 1
ATOM 642 C CA . ASP A 1 85 ? -16.587 0.484 27.246 1.00 92.50 85 ASP A CA 1
ATOM 643 C C . ASP A 1 85 ? -17.021 -0.921 26.806 1.00 92.50 85 ASP A C 1
ATOM 645 O O . ASP A 1 85 ? -18.034 -1.068 26.118 1.00 92.50 85 ASP A O 1
ATOM 649 N N . ARG A 1 86 ? -16.297 -1.965 27.237 1.00 91.06 86 ARG A N 1
ATOM 650 C CA . ARG A 1 86 ? -16.634 -3.364 26.923 1.00 91.06 86 ARG A CA 1
ATOM 651 C C . ARG A 1 86 ? -17.972 -3.770 27.526 1.00 91.06 86 ARG A C 1
ATOM 653 O O . ARG A 1 86 ? -18.784 -4.377 26.833 1.00 91.06 86 ARG A O 1
ATOM 660 N N . GLU A 1 87 ? -18.222 -3.418 28.782 1.00 95.50 87 GLU A N 1
ATOM 661 C CA . GLU A 1 87 ? -19.503 -3.683 29.444 1.00 95.50 87 GLU A CA 1
ATOM 662 C C . GLU A 1 87 ? -20.664 -2.973 28.745 1.00 95.50 87 GLU A C 1
ATOM 664 O O . GLU A 1 87 ? -21.695 -3.596 28.484 1.00 95.50 87 GLU A O 1
ATOM 669 N N . ARG A 1 88 ? -20.477 -1.707 28.343 1.00 94.38 88 ARG A N 1
ATOM 670 C CA . ARG A 1 88 ? -21.488 -0.957 27.579 1.00 94.38 88 ARG A CA 1
ATOM 671 C C . ARG A 1 88 ? -21.842 -1.641 26.263 1.00 94.38 88 ARG A C 1
ATOM 673 O O . ARG A 1 88 ? -23.020 -1.723 25.922 1.00 94.38 88 ARG A O 1
ATOM 680 N N . ILE A 1 89 ? -20.840 -2.136 25.536 1.00 95.44 89 ILE A N 1
ATOM 681 C CA . ILE A 1 89 ? -21.051 -2.855 24.273 1.00 95.44 89 ILE A CA 1
ATOM 682 C C . ILE A 1 89 ? -21.786 -4.174 24.523 1.00 95.44 89 ILE A C 1
ATOM 684 O O . ILE A 1 89 ? -22.772 -4.437 23.842 1.00 95.44 89 ILE A O 1
ATOM 688 N N . ARG A 1 90 ? -21.383 -4.969 25.527 1.00 96.31 90 ARG 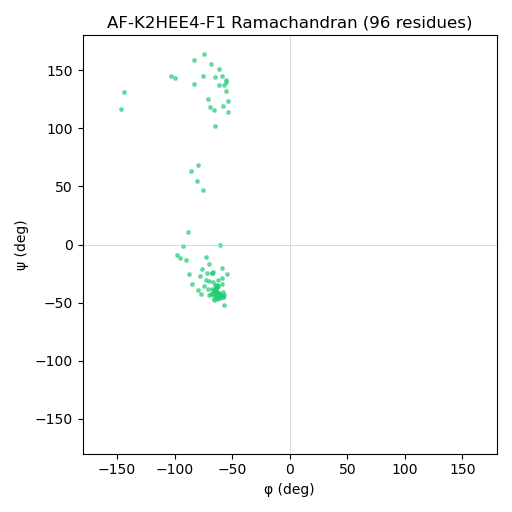A N 1
ATOM 689 C CA . ARG A 1 90 ? -22.078 -6.225 25.881 1.00 96.31 90 ARG A CA 1
ATOM 690 C C . ARG A 1 90 ? -23.551 -5.978 26.223 1.00 96.31 90 ARG A C 1
ATOM 692 O O . ARG A 1 90 ? -24.421 -6.677 25.716 1.00 96.31 90 ARG A O 1
ATOM 699 N N . ALA A 1 91 ? -23.838 -4.947 27.018 1.00 96.69 91 ALA A N 1
ATOM 700 C CA . ALA A 1 91 ? -25.206 -4.569 27.367 1.00 96.69 91 ALA A CA 1
ATOM 701 C C . ALA A 1 91 ? -26.011 -4.044 26.163 1.00 96.69 91 ALA A C 1
ATOM 703 O O . ALA A 1 91 ? -27.226 -4.218 26.098 1.00 96.69 91 ALA A O 1
ATOM 704 N N . ALA A 1 92 ? -25.366 -3.375 25.204 1.00 96.50 92 ALA A N 1
ATOM 705 C CA . ALA A 1 92 ? -26.017 -2.965 23.962 1.00 96.50 92 ALA A CA 1
ATOM 706 C C . ALA A 1 92 ? -26.365 -4.169 23.073 1.00 96.50 92 ALA A C 1
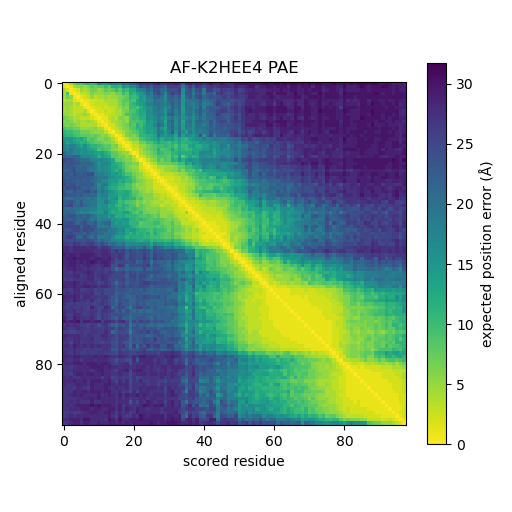ATOM 708 O O . ALA A 1 92 ? -27.482 -4.222 22.573 1.00 96.50 92 ALA A O 1
ATOM 709 N N . VAL A 1 93 ? -25.460 -5.143 22.936 1.00 97.12 93 VAL A N 1
ATOM 710 C CA . VAL A 1 93 ? -25.699 -6.376 22.165 1.00 97.12 93 VAL A CA 1
ATOM 711 C C . VAL A 1 93 ? -26.839 -7.195 22.773 1.00 97.12 93 VAL A C 1
ATOM 713 O O . VAL A 1 93 ? -27.775 -7.534 22.061 1.00 97.12 93 VAL A O 1
ATOM 716 N N . ALA A 1 94 ? -26.842 -7.406 24.093 1.00 97.00 94 ALA A N 1
ATOM 717 C CA . ALA A 1 94 ? -27.908 -8.150 24.772 1.00 97.00 94 ALA A CA 1
ATOM 718 C C . ALA A 1 94 ? -29.309 -7.530 24.588 1.00 97.00 94 ALA A C 1
ATOM 720 O O . ALA A 1 94 ? -30.301 -8.247 24.584 1.00 97.00 94 ALA A O 1
ATOM 721 N N . ARG A 1 95 ? -29.401 -6.202 24.410 1.00 95.50 95 ARG A N 1
ATOM 722 C CA . ARG A 1 95 ? -30.667 -5.508 24.103 1.00 95.50 95 ARG A CA 1
ATOM 723 C C . ARG A 1 95 ? -31.124 -5.659 22.653 1.00 95.50 95 ARG A C 1
ATOM 725 O O . ARG A 1 95 ? -32.281 -5.384 22.379 1.00 95.50 95 ARG A O 1
ATOM 732 N N . LEU A 1 96 ? -30.219 -5.984 21.731 1.00 94.38 96 LEU A N 1
ATOM 733 C CA . LEU A 1 96 ? -30.547 -6.215 20.321 1.00 94.38 96 LEU A CA 1
ATOM 734 C C . LEU A 1 96 ? -30.955 -7.668 20.060 1.00 94.38 96 LEU A C 1
ATOM 736 O O . LEU A 1 96 ? -31.649 -7.933 19.085 1.00 94.38 96 LEU A O 1
ATOM 740 N N . GLU A 1 97 ? -30.486 -8.594 20.897 1.00 90.94 97 GLU A N 1
ATOM 741 C CA . GLU A 1 97 ? -30.777 -10.028 20.793 1.00 90.94 97 GLU A CA 1
ATOM 742 C C . GLU A 1 97 ? -32.032 -10.465 21.572 1.00 90.94 97 GLU A C 1
ATOM 744 O O . GLU A 1 97 ? -32.502 -11.584 21.364 1.00 90.94 97 GLU A O 1
ATOM 749 N N . GLY A 1 98 ? -32.558 -9.612 22.459 1.00 72.12 98 GLY A N 1
ATOM 750 C CA . GLY A 1 98 ? -33.813 -9.823 23.197 1.00 72.12 98 GLY A CA 1
ATOM 751 C C . GLY A 1 98 ? -34.984 -9.074 22.582 1.00 72.12 98 GLY A C 1
ATOM 752 O O . GLY A 1 98 ? -36.108 -9.616 22.657 1.00 72.12 98 GLY A O 1
#

pLDDT: mean 82.88, std 10.21, range [54.94, 98.12]

Radius of gyration: 30.47 Å; Cα contacts (8 Å, |Δi|>4): 4; chains: 1; bounding box: 66×25×73 Å

Sequence (98 aa):
MPRLSFILLVPLVLGCTPFPELDLPPTAATERSAYPRLIPLTEILDSTARPPRLSPNEPASLLSRVNALRARAAAMRSRALTEADRERIRAAVARLEG

Secondary structure (DSSP, 8-state):
-HHHHHHHHHHHHHT-PPPP---PPPPHHHHTS----PPPHHHHHHHS-S--PPPTTHHHHHHHHHHHHHHHHHHHHHHH--HHHHHHHHHHHHHHH-